Protein AF-A0A3D4MHP3-F1 (afdb_monomer_lite)

Secondary structure (DSSP, 8-state):
---SSPHHHHTS---HHHHHHHHHHTT-HHHHHHHHHHHTTTTTTTTTHHHHHHHHTT-HHHHHHHHHTT--HHHHHHHHHHHHHTS-EEEEEETTTTEEEEEESSHHHHHHHHHHHHHHHHHHHHHHHIIIIIHHHHHHHHHHHHHHHHHHHHHHHHHHHHS-PPPTT-----GGGS----

Radius of gyration: 24.12 Å; chains: 1; bounding box: 60×34×68 Å

Sequence (182 aa):
MLDWPPEDMRHTGRTPPEHLLAAIAADDHRMFYAALDAVRGDLNANKSAYLRAAAEVRNMLFLKELTLAGADIPYATAETERERNAIQKNTYWDDDIEDVVTKFKNPGDEARYKTLSHTIATLNTFQQTYTQHIAPDEMLKTQQRILKELEELKRDVTELRDGKPLEKGVFAAPAALRPKTS

Foldseek 3Di:
DPPPPPPVVVPPPDDLVRQLLVCLLVVPPVSNVSSCVVCLVCCPVVQNSNCLSNLLSLPLVSNVVSVVSPHDLVSNLVSLVVVLVPQDWDWDQDPVVRDIDIGHPDVVSVVSNVSSVSSNVSSVVSVVCCVVPVVVVVVVVVVVVVVVVVVVVVVVVVCVVPDDDDDPDPDDDDPVPDPDDD

pLDDT: mean 82.37, std 14.37, range [40.56, 97.19]

Structure (mmCIF, N/CA/C/O backbone):
data_AF-A0A3D4MHP3-F1
#
_entry.id   AF-A0A3D4MHP3-F1
#
loop_
_atom_site.group_PDB
_atom_site.id
_atom_site.type_symbol
_atom_site.label_atom_id
_atom_site.label_alt_id
_atom_site.label_comp_id
_atom_site.label_asym_id
_atom_site.label_entity_id
_atom_site.label_seq_id
_atom_site.pdbx_PDB_ins_code
_atom_site.Cartn_x
_atom_site.Cartn_y
_atom_site.Cartn_z
_atom_site.occupancy
_atom_site.B_iso_or_equiv
_atom_site.auth_seq_id
_atom_site.auth_comp_id
_atom_site.auth_asym_id
_atom_site.auth_atom_id
_atom_site.pdbx_PDB_model_num
ATOM 1 N N . MET A 1 1 ? -25.878 -11.785 9.611 1.00 40.56 1 MET A N 1
ATOM 2 C CA . MET A 1 1 ? -24.949 -12.549 8.757 1.00 40.56 1 MET A CA 1
ATOM 3 C C . MET A 1 1 ? -25.353 -12.216 7.330 1.00 40.56 1 MET A C 1
ATOM 5 O O . MET A 1 1 ? -26.451 -12.596 6.950 1.00 40.56 1 MET A O 1
ATOM 9 N N . LEU A 1 2 ? -24.598 -11.364 6.626 1.00 49.22 2 LEU A N 1
ATOM 10 C CA . LEU A 1 2 ? -24.852 -11.131 5.199 1.00 49.22 2 LEU A CA 1
ATOM 11 C C . LEU A 1 2 ? -24.471 -12.407 4.443 1.00 49.22 2 LEU A C 1
ATOM 13 O O . LEU A 1 2 ? -23.444 -13.011 4.745 1.00 49.22 2 LEU A O 1
ATOM 17 N N . ASP A 1 3 ? -25.329 -12.824 3.521 1.00 58.47 3 ASP A N 1
ATOM 18 C CA . ASP A 1 3 ? -25.175 -14.051 2.746 1.00 58.47 3 ASP A CA 1
ATOM 19 C C . ASP A 1 3 ? -23.982 -13.890 1.787 1.00 58.47 3 ASP A C 1
ATOM 21 O O . ASP A 1 3 ? -24.043 -13.128 0.821 1.00 58.47 3 ASP A O 1
ATOM 25 N N . TRP A 1 4 ? -22.861 -14.539 2.109 1.00 57.69 4 TRP A N 1
ATOM 26 C CA . TRP A 1 4 ? -21.617 -14.456 1.343 1.00 57.69 4 TRP A CA 1
ATOM 27 C C . TRP A 1 4 ? -21.486 -15.648 0.383 1.00 57.69 4 TRP A C 1
ATOM 29 O O . TRP A 1 4 ? -21.715 -16.782 0.811 1.00 57.69 4 TRP A O 1
ATOM 39 N N . PRO A 1 5 ? -21.037 -15.445 -0.872 1.00 60.22 5 PRO A N 1
ATOM 40 C CA . PRO A 1 5 ? -20.768 -14.162 -1.531 1.00 60.22 5 PRO A CA 1
ATOM 41 C C . PRO A 1 5 ? -22.059 -13.484 -2.039 1.00 60.22 5 PRO A C 1
ATOM 43 O O . PRO A 1 5 ? -23.067 -14.175 -2.229 1.00 60.22 5 PRO A O 1
ATOM 46 N N . PRO A 1 6 ? -22.075 -12.154 -2.257 1.00 65.12 6 PRO A N 1
ATOM 47 C CA . PRO A 1 6 ? -23.227 -11.474 -2.848 1.00 65.12 6 PRO A CA 1
ATOM 48 C C . PRO A 1 6 ? -23.514 -11.992 -4.271 1.00 65.12 6 PRO A C 1
ATOM 50 O O . PRO A 1 6 ? -22.663 -12.612 -4.908 1.00 65.12 6 PRO A O 1
ATOM 53 N N . GLU A 1 7 ? -24.757 -11.850 -4.737 1.00 63.06 7 GLU A N 1
ATOM 54 C CA . GLU A 1 7 ? -25.271 -12.528 -5.944 1.00 63.06 7 GLU A CA 1
ATOM 55 C C . GLU A 1 7 ? -24.445 -12.222 -7.208 1.00 63.06 7 GLU A C 1
ATOM 57 O O . GLU A 1 7 ? -24.155 -13.111 -8.005 1.00 63.06 7 GLU A O 1
ATOM 62 N N . ASP A 1 8 ? -23.948 -10.992 -7.313 1.00 62.00 8 ASP A N 1
ATOM 63 C CA . ASP A 1 8 ? -23.019 -10.515 -8.343 1.00 62.00 8 ASP A CA 1
ATOM 64 C C . ASP A 1 8 ? -21.651 -11.230 -8.331 1.00 62.00 8 ASP A C 1
ATOM 66 O O . ASP A 1 8 ? -21.030 -11.402 -9.381 1.00 62.00 8 ASP A O 1
ATOM 70 N N . MET A 1 9 ? -21.201 -11.721 -7.177 1.00 61.97 9 MET A N 1
ATOM 71 C CA . MET A 1 9 ? -19.955 -12.477 -7.011 1.00 61.97 9 MET A CA 1
ATOM 72 C C . MET A 1 9 ? -20.119 -13.995 -7.195 1.00 61.97 9 MET A C 1
ATOM 74 O O . MET A 1 9 ? -19.150 -14.678 -7.539 1.00 61.97 9 MET A O 1
ATOM 78 N N . ARG A 1 10 ? -21.331 -14.544 -7.018 1.00 64.81 10 ARG A N 1
ATOM 79 C CA . ARG A 1 10 ? -21.606 -15.993 -7.162 1.00 64.81 10 ARG A C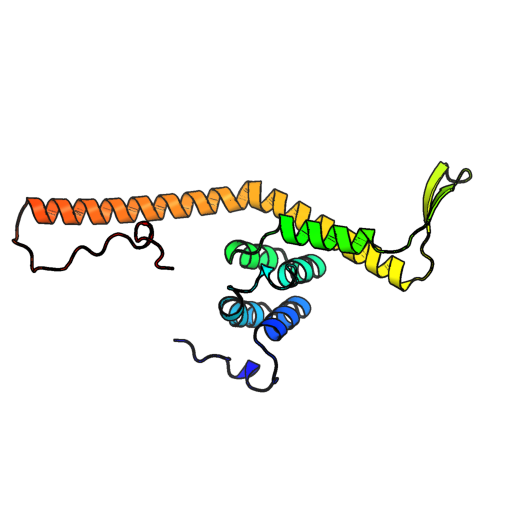A 1
ATOM 80 C C . ARG A 1 10 ? -21.367 -16.503 -8.585 1.00 64.81 10 ARG A C 1
ATOM 82 O O . ARG A 1 10 ? -20.993 -17.658 -8.770 1.00 64.81 10 ARG A O 1
ATOM 89 N N . HIS A 1 11 ? -21.555 -15.648 -9.587 1.00 63.25 11 HIS A N 1
ATOM 90 C CA . HIS A 1 11 ? -21.483 -16.028 -11.000 1.00 63.25 11 HIS A CA 1
ATOM 91 C C . HIS A 1 11 ? -20.072 -15.989 -11.601 1.00 63.25 11 HIS A C 1
ATOM 93 O O . HIS A 1 11 ? -19.872 -16.495 -12.703 1.00 63.25 11 HIS A O 1
ATOM 99 N N . THR A 1 12 ? -19.083 -15.412 -10.908 1.00 66.25 12 THR A N 1
ATOM 100 C CA . THR A 1 12 ? -17.741 -15.214 -11.482 1.00 66.25 12 THR A CA 1
ATOM 101 C C . THR A 1 12 ? -16.757 -16.339 -11.162 1.00 66.25 12 THR A C 1
ATOM 103 O O . THR A 1 12 ? -15.679 -16.364 -11.748 1.00 66.25 12 THR A O 1
ATOM 106 N N . GLY A 1 13 ? -17.072 -17.224 -10.206 1.00 73.00 13 GLY A N 1
ATOM 107 C CA . GLY A 1 13 ? -16.187 -18.316 -9.769 1.00 73.00 13 GLY A CA 1
ATOM 108 C C . GLY A 1 13 ? -14.870 -17.871 -9.113 1.00 73.00 13 GLY A C 1
ATOM 109 O O . GLY A 1 13 ? -13.984 -18.697 -8.920 1.00 73.00 13 GLY A O 1
ATOM 110 N N . ARG A 1 14 ? -14.732 -16.580 -8.786 1.00 77.69 14 ARG A N 1
ATOM 111 C CA . ARG A 1 14 ? -13.533 -16.002 -8.159 1.00 77.69 14 ARG A CA 1
ATOM 112 C C . ARG A 1 14 ? -13.591 -16.165 -6.644 1.00 77.69 14 ARG A C 1
ATOM 114 O O . ARG A 1 14 ? -14.665 -16.132 -6.046 1.00 77.69 14 ARG A O 1
ATOM 121 N N . THR A 1 15 ? -12.425 -16.319 -6.040 1.00 84.00 15 THR A N 1
ATOM 122 C CA . THR A 1 15 ? -12.231 -16.303 -4.589 1.00 84.00 15 THR A CA 1
ATOM 123 C C . THR A 1 15 ? -12.313 -14.868 -4.036 1.00 84.00 15 THR A C 1
ATOM 125 O O . THR A 1 15 ? -12.072 -13.913 -4.779 1.00 84.00 15 THR A O 1
ATOM 128 N N . PRO A 1 16 ? -12.594 -14.676 -2.730 1.00 82.62 16 PRO A N 1
ATOM 129 C CA . PRO A 1 16 ? -12.635 -13.339 -2.125 1.00 82.62 16 PRO A CA 1
ATOM 130 C C . PRO A 1 16 ? -11.357 -12.494 -2.350 1.00 82.62 16 PRO A C 1
ATOM 132 O O . PRO A 1 16 ? -11.484 -11.317 -2.699 1.00 82.62 16 PRO A O 1
ATOM 135 N N . PRO A 1 17 ? -10.132 -13.060 -2.246 1.00 86.69 17 PRO A N 1
ATOM 136 C CA . PRO A 1 17 ? -8.893 -12.379 -2.640 1.00 86.69 17 PRO A CA 1
ATOM 137 C C . PRO A 1 17 ? -8.888 -11.852 -4.078 1.00 86.69 17 PRO A C 1
ATOM 139 O O . PRO A 1 17 ? -8.502 -10.711 -4.337 1.00 86.69 17 PRO A O 1
ATOM 142 N N . GLU A 1 18 ? -9.328 -12.677 -5.027 1.00 88.69 18 GLU A N 1
ATOM 143 C CA . GLU A 1 18 ? -9.360 -12.326 -6.448 1.00 88.69 18 GLU A CA 1
ATOM 144 C C . GLU A 1 18 ? -10.416 -11.259 -6.738 1.00 88.69 18 GLU A C 1
ATOM 146 O O . GLU A 1 18 ? -10.190 -10.383 -7.574 1.00 88.69 18 GLU A O 1
ATOM 151 N N . HIS A 1 19 ? -11.552 -11.293 -6.035 1.00 88.44 19 HIS A N 1
ATOM 152 C CA . HIS A 1 19 ? -12.555 -10.234 -6.111 1.00 88.44 19 HIS A CA 1
ATOM 153 C C . HIS A 1 19 ? -12.020 -8.905 -5.612 1.00 88.44 19 HIS A C 1
ATOM 155 O O . HIS A 1 19 ? -12.213 -7.906 -6.299 1.00 88.44 19 HIS A O 1
ATOM 161 N N . LEU A 1 20 ? -11.322 -8.879 -4.473 1.00 90.94 20 LEU A N 1
ATOM 162 C CA . LEU A 1 20 ? -10.785 -7.627 -3.950 1.00 90.94 20 LEU A CA 1
ATOM 163 C C . LEU A 1 20 ? -9.742 -7.023 -4.901 1.00 90.94 20 LEU A C 1
ATOM 165 O O . LEU A 1 20 ? -9.801 -5.833 -5.195 1.00 90.94 20 LEU A O 1
ATOM 169 N N . LEU A 1 21 ? -8.820 -7.834 -5.432 1.00 92.81 21 LEU A N 1
ATOM 170 C CA . LEU A 1 21 ? -7.836 -7.358 -6.412 1.00 92.81 21 LEU A CA 1
ATOM 171 C C . LEU A 1 21 ? -8.501 -6.856 -7.697 1.00 92.81 21 LEU A C 1
ATOM 173 O O . LEU A 1 21 ? -8.125 -5.802 -8.207 1.00 92.81 21 LEU A O 1
ATOM 177 N N . ALA A 1 22 ? -9.503 -7.578 -8.202 1.00 91.69 22 ALA A N 1
ATOM 178 C CA . ALA A 1 22 ? -10.250 -7.153 -9.379 1.00 91.69 22 ALA A CA 1
ATOM 179 C C . ALA A 1 22 ? -11.022 -5.848 -9.129 1.00 91.69 22 ALA A C 1
ATOM 181 O O . ALA A 1 22 ? -11.049 -4.989 -10.006 1.00 91.69 22 ALA A O 1
ATOM 182 N N . ALA A 1 23 ? -11.609 -5.685 -7.942 1.00 92.31 23 ALA A N 1
ATOM 183 C CA . ALA A 1 23 ? -12.311 -4.469 -7.550 1.00 92.31 23 ALA A CA 1
ATOM 184 C C . ALA A 1 23 ? -11.360 -3.270 -7.471 1.00 92.31 23 ALA A C 1
ATOM 186 O O . ALA A 1 23 ? -11.672 -2.212 -8.004 1.00 92.31 23 ALA A O 1
ATOM 187 N N . ILE A 1 24 ? -10.171 -3.449 -6.884 1.00 94.56 24 ILE A N 1
ATOM 188 C CA . ILE A 1 24 ? -9.140 -2.404 -6.839 1.00 94.56 24 ILE A CA 1
ATOM 189 C C . ILE A 1 24 ? -8.709 -2.008 -8.254 1.00 94.56 24 ILE A C 1
ATOM 191 O O . ILE A 1 24 ? -8.678 -0.825 -8.575 1.00 94.56 24 ILE A O 1
ATOM 195 N N . ALA A 1 25 ? -8.415 -2.990 -9.110 1.00 93.38 25 ALA A N 1
ATOM 196 C CA . ALA A 1 25 ? -7.995 -2.740 -10.487 1.00 93.38 25 ALA A CA 1
ATOM 197 C C . ALA A 1 25 ? -9.078 -2.037 -11.326 1.00 93.38 25 ALA A C 1
ATOM 199 O O . ALA A 1 25 ? -8.752 -1.262 -12.221 1.00 93.38 25 ALA A O 1
ATOM 200 N N . ALA A 1 26 ? -10.354 -2.308 -11.040 1.00 93.25 26 ALA A N 1
ATOM 201 C CA . ALA A 1 26 ? -11.497 -1.689 -11.706 1.00 93.25 26 ALA A CA 1
ATOM 202 C C . ALA A 1 26 ? -11.951 -0.363 -11.068 1.00 93.25 26 ALA A C 1
ATOM 204 O O . ALA A 1 26 ? -12.894 0.243 -11.570 1.00 93.25 26 ALA A O 1
ATOM 205 N N . ASP A 1 27 ? -11.320 0.066 -9.970 1.00 93.19 27 ASP A N 1
ATOM 206 C CA . ASP A 1 27 ? -11.783 1.172 -9.125 1.00 93.19 27 ASP A CA 1
ATOM 207 C C . ASP A 1 27 ? -13.257 1.025 -8.676 1.00 93.19 27 ASP A C 1
ATOM 209 O O . ASP A 1 27 ? -14.017 1.988 -8.588 1.00 93.19 27 ASP A O 1
ATOM 213 N N . ASP A 1 28 ? -13.690 -0.209 -8.391 1.00 92.62 28 ASP A N 1
ATOM 214 C CA . ASP A 1 28 ? -15.059 -0.529 -7.974 1.00 92.62 28 ASP A CA 1
ATOM 215 C C . ASP A 1 28 ? -15.171 -0.550 -6.446 1.00 92.62 28 ASP A C 1
ATOM 217 O O . ASP A 1 28 ? -14.836 -1.527 -5.770 1.00 92.62 28 ASP A O 1
ATOM 221 N N . HIS A 1 29 ? -15.684 0.547 -5.890 1.00 89.31 29 HIS A N 1
ATOM 222 C CA . HIS A 1 29 ? -15.787 0.729 -4.442 1.00 89.31 29 HIS A CA 1
ATOM 223 C C . HIS A 1 29 ? -16.800 -0.232 -3.822 1.00 89.31 29 HIS A C 1
ATOM 225 O O . HIS A 1 29 ? -16.575 -0.741 -2.726 1.00 89.31 29 HIS A O 1
ATOM 231 N N . ARG A 1 30 ? -17.902 -0.530 -4.517 1.00 88.88 30 ARG A N 1
ATOM 232 C CA . ARG A 1 30 ? -18.941 -1.425 -3.996 1.00 88.88 30 ARG A CA 1
ATOM 233 C C . ARG A 1 30 ? -18.383 -2.835 -3.826 1.00 88.88 30 ARG A C 1
ATOM 235 O O . ARG A 1 30 ? -18.557 -3.435 -2.765 1.00 88.88 30 ARG A O 1
ATOM 242 N N . MET A 1 31 ? -17.707 -3.346 -4.852 1.00 86.81 31 MET A N 1
ATOM 243 C CA . MET A 1 31 ? -17.110 -4.683 -4.813 1.00 86.81 31 MET A CA 1
ATOM 244 C C . MET A 1 31 ? -15.941 -4.755 -3.837 1.00 86.81 31 MET A C 1
ATOM 246 O O . MET A 1 31 ? -15.776 -5.767 -3.155 1.00 86.81 31 MET A O 1
ATOM 250 N N . PHE A 1 32 ? -15.175 -3.668 -3.719 1.00 92.06 32 PHE A N 1
ATOM 251 C CA . PHE A 1 32 ? -14.103 -3.553 -2.739 1.00 92.06 32 PHE A CA 1
ATOM 252 C C . PHE A 1 32 ? -14.630 -3.756 -1.313 1.00 92.06 32 PHE A C 1
ATOM 254 O O . PHE A 1 32 ? -14.158 -4.646 -0.607 1.00 92.06 32 PHE A O 1
ATOM 261 N N . TYR A 1 33 ? -15.652 -2.995 -0.903 1.00 90.25 33 TYR A N 1
ATOM 262 C CA . TYR A 1 33 ? -16.213 -3.109 0.448 1.00 90.25 33 TYR A CA 1
ATOM 263 C C . TYR A 1 33 ? -16.898 -4.454 0.693 1.00 90.25 33 TYR A C 1
ATOM 265 O O . TYR A 1 33 ? -16.819 -4.975 1.802 1.00 90.25 33 TYR A O 1
ATOM 273 N N . ALA A 1 34 ? -17.524 -5.041 -0.332 1.00 87.75 34 ALA A N 1
ATOM 274 C CA . ALA A 1 34 ? -18.107 -6.373 -0.217 1.00 87.75 34 ALA A CA 1
ATOM 275 C C . ALA A 1 34 ? -17.041 -7.439 0.093 1.00 87.75 34 ALA A C 1
ATOM 277 O O . ALA A 1 34 ? -17.257 -8.278 0.963 1.00 87.75 34 ALA A O 1
ATOM 278 N N . ALA A 1 35 ? -15.885 -7.397 -0.579 1.00 88.50 35 ALA A N 1
ATOM 279 C CA . ALA A 1 35 ? -14.825 -8.391 -0.407 1.00 88.50 35 ALA A CA 1
ATOM 280 C C . ALA A 1 35 ? -13.894 -8.131 0.793 1.00 88.50 35 ALA A C 1
ATOM 282 O O . ALA A 1 35 ? -13.255 -9.068 1.274 1.00 88.50 35 ALA A O 1
ATOM 283 N N . LEU A 1 36 ? -13.804 -6.888 1.283 1.00 88.69 36 LEU A N 1
ATOM 284 C CA . LEU A 1 36 ? -12.824 -6.479 2.296 1.00 88.69 36 LEU A CA 1
ATOM 285 C C . LEU A 1 36 ? -12.916 -7.295 3.595 1.00 88.69 36 LEU A C 1
ATOM 287 O O . LEU A 1 36 ? -11.892 -7.741 4.117 1.00 88.69 36 LEU A O 1
ATOM 291 N N . ASP A 1 37 ? -14.127 -7.521 4.105 1.00 86.19 37 ASP A N 1
ATOM 292 C CA . ASP A 1 37 ? -14.329 -8.252 5.362 1.00 86.19 37 ASP A CA 1
ATOM 293 C C . ASP A 1 37 ? -13.861 -9.710 5.265 1.00 86.19 37 ASP A C 1
ATOM 295 O O . ASP A 1 37 ? -13.293 -10.248 6.217 1.00 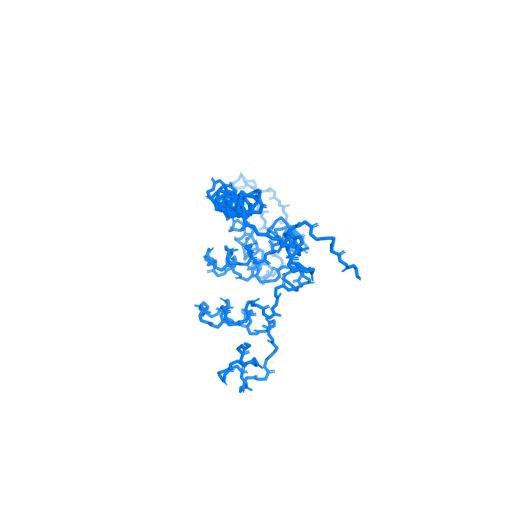86.19 37 ASP A O 1
ATOM 299 N N . ALA A 1 38 ? -14.036 -10.334 4.097 1.00 83.69 38 ALA A N 1
ATOM 300 C CA . ALA A 1 38 ? -13.666 -11.725 3.860 1.00 83.69 38 ALA A CA 1
ATOM 301 C C . ALA A 1 38 ? -12.146 -11.943 3.789 1.00 83.69 38 ALA A C 1
ATOM 303 O O . ALA A 1 38 ? -11.682 -13.057 4.018 1.00 83.69 38 ALA A O 1
ATOM 304 N N . VAL A 1 39 ? -11.365 -10.899 3.492 1.00 83.38 39 VAL A N 1
ATOM 305 C CA . VAL A 1 39 ? -9.901 -10.995 3.351 1.00 83.38 39 VAL A CA 1
ATOM 306 C C . VAL A 1 39 ? -9.128 -10.346 4.497 1.00 83.38 39 VAL A C 1
ATOM 308 O O . VAL A 1 39 ? -7.899 -10.319 4.465 1.00 83.38 39 VAL A O 1
ATOM 311 N N . ARG A 1 40 ? -9.816 -9.818 5.518 1.00 81.19 40 ARG A N 1
ATOM 312 C CA . ARG A 1 40 ? -9.193 -9.055 6.611 1.00 81.19 40 ARG A CA 1
ATOM 313 C C . ARG A 1 40 ? -8.094 -9.840 7.348 1.00 81.19 40 ARG A C 1
ATOM 315 O O . ARG A 1 40 ? -7.123 -9.242 7.800 1.00 81.19 40 ARG A O 1
ATOM 322 N N . GLY A 1 41 ? -8.213 -11.169 7.428 1.00 78.00 41 GLY A N 1
ATOM 323 C CA . GLY A 1 41 ? -7.188 -12.050 8.008 1.00 78.00 41 GLY A CA 1
ATOM 324 C C . GLY A 1 41 ? -5.922 -12.219 7.155 1.00 78.00 41 GLY A C 1
ATOM 325 O O . GLY A 1 41 ? -4.861 -12.501 7.703 1.00 78.00 41 GLY A O 1
ATOM 326 N N . ASP A 1 42 ? -6.012 -11.976 5.845 1.00 80.56 42 ASP A N 1
ATOM 327 C CA . ASP A 1 42 ? -4.969 -12.298 4.860 1.00 80.56 42 ASP A CA 1
ATOM 328 C C . ASP A 1 42 ? -4.378 -11.059 4.165 1.00 80.56 42 ASP A C 1
ATOM 330 O O . ASP A 1 42 ? -3.596 -11.186 3.219 1.00 80.56 42 ASP A O 1
ATOM 334 N N . LEU A 1 43 ? -4.705 -9.846 4.629 1.00 84.44 43 LEU A N 1
ATOM 335 C CA . LEU A 1 43 ? -4.307 -8.586 3.976 1.00 84.44 43 LEU A CA 1
ATOM 336 C C . LEU A 1 43 ? -2.797 -8.476 3.717 1.00 84.44 43 LEU A C 1
ATOM 338 O O . LEU A 1 43 ? -2.385 -7.981 2.668 1.00 84.44 43 LEU A O 1
ATOM 342 N N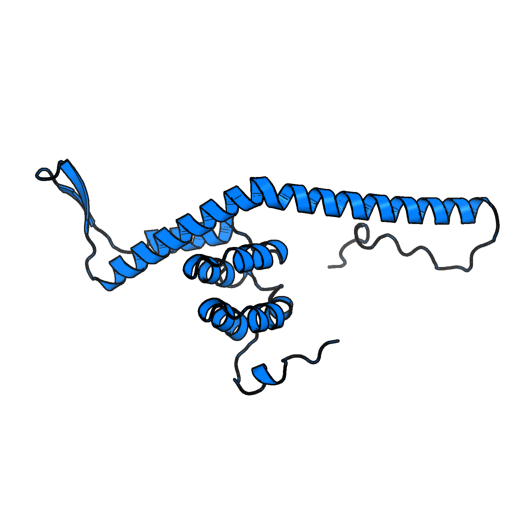 . ASN A 1 44 ? -1.982 -8.975 4.649 1.00 85.12 44 ASN A N 1
ATOM 343 C CA . ASN A 1 44 ? -0.521 -8.963 4.545 1.00 85.12 44 ASN A CA 1
ATOM 344 C C . ASN A 1 44 ? 0.060 -10.306 4.067 1.00 85.12 44 ASN A C 1
ATOM 346 O O . ASN A 1 44 ? 1.199 -10.343 3.605 1.00 85.12 44 ASN A O 1
ATOM 350 N N . ALA A 1 45 ? -0.708 -11.402 4.128 1.00 85.12 45 ALA A N 1
ATOM 351 C CA . ALA A 1 45 ? -0.230 -12.754 3.820 1.00 85.12 45 ALA A CA 1
ATOM 352 C C . ALA A 1 45 ? 0.246 -12.896 2.363 1.00 85.12 45 ALA A C 1
ATOM 354 O O . ALA A 1 45 ? 1.175 -13.647 2.072 1.00 85.12 45 ALA A O 1
ATOM 355 N N . ASN A 1 46 ? -0.332 -12.112 1.451 1.00 84.06 46 ASN A N 1
ATOM 356 C CA . ASN A 1 46 ? 0.046 -12.087 0.042 1.00 84.06 46 ASN A CA 1
ATOM 357 C C . ASN A 1 46 ? 0.996 -10.923 -0.301 1.00 84.06 46 ASN A C 1
ATOM 359 O O . ASN A 1 46 ? 0.746 -10.172 -1.244 1.00 84.06 46 ASN A O 1
ATOM 363 N N . LYS A 1 47 ? 2.058 -10.717 0.495 1.00 87.31 47 LYS A N 1
ATOM 364 C CA . LYS A 1 47 ? 3.059 -9.641 0.291 1.00 87.31 47 LYS A CA 1
ATOM 365 C C . LYS A 1 47 ? 2.421 -8.253 0.114 1.00 87.31 47 LYS A C 1
ATOM 367 O O . LYS A 1 47 ? 2.836 -7.463 -0.738 1.00 87.31 47 LYS A O 1
ATOM 372 N N . SER A 1 48 ? 1.344 -8.014 0.864 1.00 90.25 48 SER A N 1
ATOM 373 C CA . SER A 1 48 ? 0.509 -6.809 0.795 1.00 90.25 48 SER A CA 1
ATOM 374 C C . SER A 1 48 ? 0.028 -6.434 -0.614 1.00 90.25 48 SER A C 1
ATOM 376 O O . SER A 1 48 ? -0.081 -5.250 -0.941 1.00 90.25 48 SER A O 1
ATOM 378 N N . ALA A 1 49 ? -0.278 -7.428 -1.457 1.00 92.56 49 ALA A N 1
ATOM 379 C CA . ALA A 1 49 ? -0.724 -7.223 -2.837 1.00 92.56 49 ALA A CA 1
ATOM 380 C C . ALA A 1 49 ? -1.888 -6.223 -2.963 1.00 92.56 49 ALA A C 1
ATOM 382 O O . ALA A 1 49 ? -1.903 -5.436 -3.902 1.00 92.56 49 ALA A O 1
ATOM 383 N N . TYR A 1 50 ? -2.817 -6.190 -2.003 1.00 94.56 50 TYR A N 1
ATOM 384 C CA . TYR A 1 50 ? -3.949 -5.258 -2.027 1.00 94.56 50 TYR A CA 1
ATOM 385 C C . TYR A 1 50 ? -3.520 -3.795 -1.852 1.00 94.56 50 TYR A C 1
ATOM 387 O O . TYR A 1 50 ? -3.936 -2.943 -2.631 1.00 94.56 50 TYR A O 1
ATOM 395 N N . LEU A 1 51 ? -2.653 -3.495 -0.872 1.00 94.81 51 LEU A N 1
ATOM 396 C CA . LEU A 1 51 ? -2.119 -2.137 -0.678 1.00 94.81 51 LEU A CA 1
ATOM 397 C C . LEU A 1 51 ? -1.318 -1.690 -1.900 1.00 94.81 51 LEU A C 1
ATOM 399 O O . LEU A 1 51 ? -1.421 -0.546 -2.332 1.00 94.81 51 LEU A O 1
ATOM 403 N N . ARG A 1 52 ? -0.542 -2.607 -2.479 1.00 95.00 52 ARG A N 1
ATOM 404 C CA . ARG A 1 52 ? 0.256 -2.336 -3.675 1.00 95.00 52 ARG A CA 1
ATOM 405 C C . ARG A 1 52 ? -0.627 -2.052 -4.888 1.00 95.00 52 ARG A C 1
ATOM 407 O O . ARG A 1 52 ? -0.403 -1.052 -5.558 1.00 95.00 52 ARG A O 1
ATOM 414 N N . ALA A 1 53 ? -1.663 -2.860 -5.111 1.00 95.19 53 ALA A N 1
ATOM 415 C CA . ALA A 1 53 ? -2.637 -2.636 -6.175 1.00 95.19 53 ALA A CA 1
ATOM 416 C C . ALA A 1 53 ? -3.369 -1.295 -5.995 1.00 95.19 53 ALA A C 1
ATOM 418 O O . ALA A 1 53 ? -3.515 -0.540 -6.951 1.00 95.19 53 ALA A O 1
ATOM 419 N N . ALA A 1 54 ? -3.765 -0.954 -4.763 1.00 96.25 54 ALA A N 1
ATOM 420 C CA . ALA A 1 54 ? -4.427 0.315 -4.459 1.00 96.25 54 ALA A CA 1
ATOM 421 C C . ALA A 1 54 ? -3.501 1.523 -4.694 1.00 96.25 54 ALA A C 1
ATOM 423 O O . ALA A 1 54 ? -3.937 2.555 -5.209 1.00 96.25 54 ALA A O 1
ATOM 424 N N . ALA A 1 55 ? -2.214 1.386 -4.362 1.00 96.25 55 ALA A N 1
ATOM 425 C CA . ALA A 1 55 ? -1.194 2.387 -4.654 1.00 96.25 55 ALA A CA 1
ATOM 426 C C . ALA A 1 55 ? -0.932 2.540 -6.160 1.00 96.25 55 ALA A C 1
ATOM 428 O O . ALA A 1 55 ? -0.770 3.664 -6.634 1.00 96.25 55 ALA A O 1
ATOM 429 N N . GLU A 1 56 ? -0.936 1.444 -6.918 1.00 94.81 56 GLU A N 1
ATOM 430 C CA . GLU A 1 56 ? -0.739 1.455 -8.370 1.00 94.81 56 GLU A CA 1
ATOM 431 C C . GLU A 1 56 ? -1.859 2.217 -9.093 1.00 94.81 56 GLU A C 1
ATOM 433 O O . GLU A 1 56 ? -1.575 3.092 -9.914 1.00 94.81 56 GLU A O 1
ATOM 438 N N . VAL A 1 57 ? -3.122 1.984 -8.711 1.00 94.81 57 VAL A N 1
ATOM 439 C CA . VAL A 1 57 ? -4.277 2.754 -9.219 1.00 94.81 57 VAL A CA 1
ATOM 440 C C . VAL A 1 57 ? -4.439 4.125 -8.549 1.00 94.81 57 VAL A C 1
ATOM 442 O O . VAL A 1 57 ? -5.321 4.898 -8.914 1.00 94.81 57 VAL A O 1
ATOM 445 N N . ARG A 1 58 ? -3.573 4.458 -7.581 1.00 93.69 58 ARG A N 1
ATOM 446 C CA . ARG A 1 58 ? -3.548 5.730 -6.835 1.00 93.69 58 ARG A CA 1
ATOM 447 C C . ARG A 1 58 ? -4.853 6.057 -6.103 1.00 93.69 58 ARG A C 1
ATOM 449 O O . ARG A 1 58 ? -5.157 7.230 -5.875 1.00 93.69 58 ARG A O 1
ATOM 456 N N . ASN A 1 59 ? -5.598 5.040 -5.678 1.00 94.25 59 ASN A N 1
ATOM 457 C CA . ASN A 1 59 ? -6.812 5.241 -4.897 1.00 94.25 59 ASN A CA 1
ATOM 458 C C . ASN A 1 59 ? -6.476 5.322 -3.396 1.00 94.25 59 ASN A C 1
ATOM 460 O O . ASN A 1 59 ? -6.274 4.318 -2.708 1.00 94.25 59 ASN A O 1
ATOM 464 N N . MET A 1 60 ? -6.451 6.553 -2.879 1.00 91.50 60 MET A N 1
ATOM 465 C CA . MET A 1 60 ? -6.144 6.848 -1.473 1.00 91.50 60 MET A CA 1
ATOM 466 C C . MET A 1 60 ? -7.218 6.358 -0.497 1.00 91.50 60 MET A C 1
ATOM 468 O O . MET A 1 60 ? -6.907 6.087 0.664 1.00 91.50 60 MET A O 1
ATOM 472 N N . LEU A 1 61 ? -8.472 6.237 -0.946 1.00 91.62 61 LEU A N 1
ATOM 473 C CA . LEU A 1 61 ? -9.544 5.701 -0.112 1.00 91.62 61 LEU A CA 1
ATOM 474 C C . LEU A 1 61 ? -9.313 4.209 0.133 1.00 91.62 61 LEU A C 1
ATOM 476 O O . LEU A 1 61 ? -9.305 3.789 1.284 1.00 91.62 61 LEU A O 1
ATOM 480 N N . PHE A 1 62 ? -9.013 3.428 -0.906 1.00 94.75 62 PHE A N 1
ATOM 481 C CA . PHE A 1 62 ? -8.684 2.008 -0.739 1.00 94.75 62 PHE A CA 1
ATOM 482 C C . PHE A 1 62 ? -7.464 1.795 0.154 1.00 94.75 62 PHE A C 1
ATOM 484 O O . PHE A 1 62 ? -7.507 0.949 1.044 1.00 94.75 62 PHE A O 1
ATOM 491 N N . LEU A 1 63 ? -6.405 2.595 -0.015 1.00 94.44 63 LEU A N 1
ATOM 492 C CA . LEU A 1 63 ? -5.238 2.545 0.874 1.00 94.44 63 LEU A CA 1
ATOM 493 C C . LEU A 1 63 ? -5.624 2.768 2.340 1.00 94.44 63 LEU A C 1
ATOM 495 O O . LEU A 1 63 ? -5.180 2.026 3.220 1.00 94.44 63 LEU A O 1
ATOM 499 N N . LYS A 1 64 ? -6.494 3.748 2.603 1.00 91.94 64 LYS A N 1
ATOM 500 C CA . LYS A 1 64 ? -7.011 4.026 3.944 1.00 91.94 64 LYS A CA 1
ATOM 501 C C . LYS A 1 64 ? -7.810 2.860 4.500 1.00 91.94 64 LYS A C 1
ATOM 503 O O . LYS A 1 64 ? -7.512 2.420 5.604 1.00 91.94 64 LYS A O 1
ATOM 508 N N . GLU A 1 65 ? -8.781 2.350 3.757 1.00 92.00 65 GLU A N 1
ATOM 509 C CA . GLU A 1 65 ? -9.637 1.258 4.224 1.00 92.00 65 GLU A CA 1
ATOM 510 C C . GLU A 1 65 ? -8.836 -0.021 4.500 1.00 92.00 65 GLU A C 1
ATOM 512 O O . GLU A 1 65 ? -9.023 -0.659 5.535 1.00 92.00 65 GLU A O 1
ATOM 517 N N . LEU A 1 66 ? -7.874 -0.356 3.634 1.00 93.31 66 LEU A N 1
ATOM 518 C CA . LEU A 1 66 ? -6.972 -1.491 3.845 1.00 93.31 66 LEU A CA 1
ATOM 519 C C . LEU A 1 66 ? -6.109 -1.302 5.098 1.00 93.31 66 LEU A C 1
ATOM 521 O O . LEU A 1 66 ? -5.965 -2.230 5.893 1.00 93.31 66 LEU A O 1
ATOM 525 N N . THR A 1 67 ? -5.566 -0.101 5.304 1.00 91.44 67 THR A N 1
ATOM 526 C CA . THR A 1 67 ? -4.755 0.216 6.492 1.00 91.44 67 THR A CA 1
ATOM 527 C C . THR A 1 67 ? -5.590 0.127 7.770 1.00 91.44 67 THR A C 1
ATOM 529 O O . THR A 1 67 ? -5.163 -0.490 8.743 1.00 91.44 67 THR A O 1
ATOM 532 N N . LEU A 1 68 ? -6.816 0.662 7.761 1.00 87.69 68 LEU A N 1
ATOM 533 C CA . LEU A 1 68 ? -7.749 0.553 8.889 1.00 87.69 68 LEU A CA 1
ATOM 534 C C . LEU A 1 68 ? -8.175 -0.897 9.156 1.00 87.69 68 LEU A C 1
ATOM 536 O O . LEU A 1 68 ? -8.448 -1.265 10.298 1.00 87.69 68 LEU A O 1
ATOM 540 N N . ALA A 1 69 ? -8.207 -1.734 8.119 1.00 89.06 69 ALA A N 1
ATOM 541 C CA . ALA A 1 69 ? -8.458 -3.163 8.239 1.00 89.06 69 ALA A CA 1
ATOM 542 C C . ALA A 1 69 ? -7.237 -3.966 8.742 1.00 89.06 69 ALA A C 1
ATOM 544 O O . ALA A 1 69 ? -7.389 -5.150 9.038 1.00 89.06 69 ALA A O 1
ATOM 545 N N . GLY A 1 70 ? -6.065 -3.337 8.900 1.00 88.38 70 GLY A N 1
ATOM 546 C CA . GLY A 1 70 ? -4.856 -3.942 9.474 1.00 88.38 70 GLY A CA 1
ATOM 547 C C . GLY A 1 70 ? -3.731 -4.227 8.475 1.00 88.38 70 GLY A C 1
ATOM 548 O O . GLY A 1 70 ? -2.789 -4.950 8.807 1.00 88.38 70 GLY A O 1
ATOM 549 N N . ALA A 1 71 ? -3.808 -3.697 7.254 1.00 92.00 71 ALA A N 1
ATOM 550 C CA . ALA A 1 71 ? -2.715 -3.812 6.297 1.00 92.00 71 ALA A CA 1
ATOM 551 C C . ALA A 1 71 ? -1.496 -2.972 6.730 1.00 92.00 71 ALA A C 1
ATOM 553 O O . ALA A 1 71 ? -1.633 -1.845 7.208 1.00 92.00 71 ALA A O 1
ATOM 554 N N . ASP A 1 72 ? -0.298 -3.527 6.552 1.00 92.38 72 ASP A N 1
ATOM 555 C CA . ASP A 1 72 ? 0.972 -2.930 6.967 1.00 92.38 72 ASP A CA 1
ATOM 556 C C . ASP A 1 72 ? 1.630 -2.207 5.779 1.00 92.38 72 ASP A C 1
ATOM 558 O O . ASP A 1 72 ? 2.085 -2.830 4.811 1.00 92.38 72 ASP A O 1
ATOM 562 N N . ILE A 1 73 ? 1.649 -0.871 5.850 1.00 93.56 73 ILE A N 1
ATOM 563 C CA . ILE A 1 73 ? 2.230 -0.005 4.819 1.00 93.56 73 ILE A CA 1
ATOM 564 C C . ILE A 1 73 ? 3.762 -0.156 4.756 1.00 93.56 73 ILE A C 1
ATOM 566 O O . ILE A 1 73 ? 4.253 -0.401 3.652 1.00 93.56 73 ILE A O 1
ATOM 570 N N . PRO A 1 74 ? 4.537 -0.065 5.865 1.00 92.62 74 PRO A N 1
ATOM 571 C CA . PRO A 1 74 ? 5.971 -0.365 5.840 1.00 92.62 74 PRO A CA 1
ATOM 572 C C . PRO A 1 74 ? 6.317 -1.696 5.164 1.00 92.62 74 PRO A C 1
ATOM 574 O O . PRO A 1 74 ? 7.232 -1.745 4.338 1.00 92.62 74 PRO A O 1
ATOM 577 N N . TYR A 1 75 ? 5.569 -2.761 5.466 1.00 93.19 75 TYR A N 1
ATOM 578 C CA . TYR A 1 75 ? 5.771 -4.068 4.846 1.00 93.19 75 TYR A CA 1
ATOM 579 C C . TYR A 1 75 ? 5.486 -4.034 3.335 1.00 93.19 75 TYR A C 1
ATOM 581 O O . TYR A 1 75 ? 6.306 -4.503 2.542 1.00 93.19 75 TYR A O 1
ATOM 589 N N . ALA A 1 76 ? 4.382 -3.409 2.912 1.00 94.94 76 ALA A N 1
ATOM 590 C CA . ALA A 1 76 ? 4.047 -3.246 1.495 1.00 94.94 76 ALA A CA 1
ATOM 591 C C . ALA A 1 76 ? 5.119 -2.461 0.718 1.00 94.94 76 ALA A C 1
ATOM 593 O O . ALA A 1 76 ? 5.502 -2.850 -0.393 1.00 94.94 76 ALA A O 1
ATOM 594 N N . THR A 1 77 ? 5.630 -1.374 1.303 1.00 96.19 77 THR A N 1
ATOM 595 C CA . THR A 1 77 ? 6.704 -0.563 0.720 1.00 96.19 77 THR A CA 1
ATOM 596 C C . THR A 1 77 ? 7.979 -1.386 0.567 1.00 96.19 77 THR A C 1
ATOM 598 O O . THR A 1 77 ? 8.537 -1.437 -0.529 1.00 96.19 77 THR A O 1
ATOM 601 N N . ALA A 1 78 ? 8.399 -2.100 1.615 1.00 95.44 78 ALA A N 1
ATOM 602 C CA . ALA A 1 78 ? 9.604 -2.928 1.596 1.00 95.44 78 ALA A CA 1
ATOM 603 C C . ALA A 1 78 ? 9.539 -4.060 0.552 1.00 95.44 78 ALA A C 1
ATOM 605 O O . ALA A 1 78 ? 10.516 -4.304 -0.160 1.00 95.44 78 ALA A O 1
ATOM 606 N N . GLU A 1 79 ? 8.393 -4.736 0.407 1.00 95.38 79 GLU A N 1
ATOM 607 C CA . GLU A 1 79 ? 8.213 -5.749 -0.644 1.00 95.38 79 GLU A CA 1
ATOM 608 C C . GLU A 1 79 ? 8.290 -5.131 -2.049 1.00 95.38 79 GLU A C 1
ATOM 610 O O . GLU A 1 79 ? 8.927 -5.694 -2.944 1.00 95.38 79 GLU A O 1
ATOM 615 N N . THR A 1 80 ? 7.703 -3.946 -2.242 1.00 96.44 80 THR A N 1
ATOM 616 C CA . THR A 1 80 ? 7.745 -3.228 -3.527 1.00 96.44 80 THR A CA 1
ATOM 617 C C . THR A 1 80 ? 9.169 -2.772 -3.868 1.00 96.44 80 THR A C 1
ATOM 619 O O . THR A 1 80 ? 9.609 -2.896 -5.012 1.00 96.44 80 THR A O 1
ATOM 622 N N . GLU A 1 81 ? 9.931 -2.301 -2.878 1.00 96.69 81 GLU A N 1
ATOM 623 C CA . GLU A 1 81 ? 11.345 -1.951 -3.033 1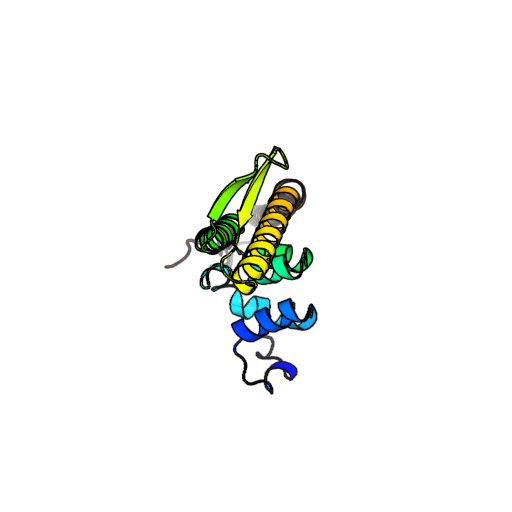.00 96.69 81 GLU A CA 1
ATOM 624 C C . GLU A 1 81 ? 12.205 -3.158 -3.385 1.00 96.69 81 GLU A C 1
ATOM 626 O O . GLU A 1 81 ? 13.036 -3.073 -4.294 1.00 96.69 81 GLU A O 1
ATOM 631 N N . ARG A 1 82 ? 11.991 -4.292 -2.708 1.00 96.19 82 ARG A N 1
ATOM 632 C CA . ARG A 1 82 ? 12.696 -5.541 -3.012 1.00 96.19 82 ARG A CA 1
ATOM 633 C C . ARG A 1 82 ? 12.470 -5.945 -4.464 1.00 96.19 82 ARG A C 1
ATOM 635 O O . ARG A 1 82 ? 13.427 -6.283 -5.158 1.00 96.19 82 ARG A O 1
ATOM 642 N N . GLU A 1 83 ? 11.228 -5.871 -4.933 1.00 95.12 83 GLU A N 1
ATOM 643 C CA . GLU A 1 83 ? 10.887 -6.194 -6.315 1.00 95.12 83 GLU A CA 1
ATOM 644 C C . GLU A 1 83 ? 11.540 -5.232 -7.312 1.00 95.12 83 GLU A C 1
ATOM 646 O O . GLU A 1 83 ? 12.142 -5.670 -8.292 1.00 95.12 83 GLU A O 1
ATOM 651 N N . ARG A 1 84 ? 11.488 -3.924 -7.038 1.00 95.12 84 ARG A N 1
ATOM 652 C CA . ARG A 1 84 ? 12.103 -2.902 -7.894 1.00 95.12 84 ARG A CA 1
ATOM 653 C C . ARG A 1 84 ? 13.617 -3.092 -7.991 1.00 95.12 84 ARG A C 1
ATOM 655 O O . ARG A 1 84 ? 14.192 -2.928 -9.065 1.00 95.12 84 ARG A O 1
ATOM 662 N N . ASN A 1 85 ? 14.264 -3.418 -6.875 1.00 93.12 85 ASN A N 1
ATOM 663 C CA . ASN A 1 85 ? 15.713 -3.596 -6.802 1.00 93.12 85 ASN A CA 1
ATOM 664 C C . ASN A 1 85 ? 16.183 -4.905 -7.459 1.00 93.12 85 ASN A C 1
ATOM 666 O O . ASN A 1 85 ? 17.344 -4.996 -7.846 1.00 93.12 85 ASN A O 1
ATOM 670 N N . ALA A 1 86 ? 15.298 -5.891 -7.625 1.00 93.94 86 ALA A N 1
ATOM 671 C CA . ALA A 1 86 ? 15.598 -7.133 -8.336 1.00 93.94 86 ALA A CA 1
ATOM 672 C C . ALA A 1 86 ? 15.627 -6.974 -9.871 1.00 93.94 86 ALA A C 1
ATOM 674 O O . ALA A 1 86 ? 16.091 -7.876 -10.570 1.00 93.94 86 ALA A O 1
ATOM 675 N N . ILE A 1 87 ? 15.139 -5.851 -10.410 1.00 93.69 87 ILE A N 1
ATOM 676 C CA . ILE A 1 87 ? 15.154 -5.577 -11.852 1.00 93.69 87 ILE A CA 1
ATOM 677 C C . ILE A 1 87 ? 16.587 -5.283 -12.309 1.00 93.69 87 ILE A C 1
ATOM 679 O O . ILE A 1 87 ? 17.250 -4.386 -11.783 1.00 93.69 87 ILE A O 1
ATOM 683 N N . GLN A 1 88 ? 17.058 -6.018 -13.324 1.00 90.62 88 GLN A N 1
ATOM 684 C CA . GLN A 1 88 ? 18.393 -5.819 -13.887 1.00 90.62 88 GLN A CA 1
ATOM 685 C C . GLN A 1 88 ? 18.479 -4.489 -14.638 1.00 90.62 88 GLN A C 1
ATOM 687 O O . GLN A 1 88 ? 17.819 -4.284 -15.658 1.00 90.62 88 GLN A O 1
ATOM 692 N N . LYS A 1 89 ? 19.360 -3.612 -14.166 1.00 90.00 89 LYS A N 1
ATOM 693 C CA . LYS A 1 89 ? 19.642 -2.311 -14.768 1.00 90.00 89 LYS A CA 1
ATOM 694 C C . LYS A 1 89 ? 21.131 -2.010 -14.671 1.00 90.00 89 LYS A C 1
ATOM 696 O O . LYS A 1 89 ? 21.779 -2.415 -13.708 1.00 90.00 89 LYS A O 1
ATOM 701 N N . ASN A 1 90 ? 21.652 -1.299 -15.660 1.00 89.75 90 ASN A N 1
ATOM 702 C CA . ASN A 1 90 ? 23.015 -0.789 -15.642 1.00 89.75 90 ASN A CA 1
ATOM 703 C C . ASN A 1 90 ? 22.963 0.707 -15.369 1.00 89.75 90 ASN A C 1
ATOM 705 O O . ASN A 1 90 ? 22.197 1.420 -16.015 1.00 89.75 90 ASN A O 1
ATOM 709 N N . THR A 1 91 ? 23.788 1.169 -14.440 1.00 89.19 91 THR A N 1
ATOM 710 C CA . THR A 1 91 ? 23.901 2.584 -14.100 1.00 89.19 91 THR A CA 1
ATOM 711 C C . THR A 1 91 ? 25.303 3.048 -14.462 1.00 89.19 91 THR A C 1
ATOM 713 O O . THR A 1 91 ? 26.275 2.405 -14.066 1.00 89.19 91 THR A O 1
ATOM 716 N N . TYR A 1 92 ? 25.407 4.110 -15.253 1.00 87.94 92 TYR A N 1
ATOM 717 C CA . TYR A 1 92 ? 26.680 4.691 -15.668 1.00 87.94 92 TYR A CA 1
ATOM 718 C C . TYR A 1 92 ? 26.583 6.214 -15.668 1.00 87.94 92 TYR A C 1
ATOM 720 O O . TYR A 1 92 ? 25.493 6.769 -15.776 1.00 87.94 92 TYR A O 1
ATOM 728 N N . TRP A 1 93 ? 27.726 6.867 -15.500 1.00 90.38 93 TRP A N 1
ATOM 729 C CA . TRP A 1 93 ? 27.850 8.309 -15.660 1.00 90.38 93 TRP A CA 1
ATOM 730 C C . TRP A 1 93 ? 28.000 8.623 -17.149 1.00 90.38 93 TRP A C 1
ATOM 732 O O . TRP A 1 93 ? 28.833 8.006 -17.816 1.00 90.38 93 TRP A O 1
ATOM 742 N N . ASP A 1 94 ? 27.155 9.507 -17.667 1.00 88.88 94 ASP A N 1
ATOM 743 C CA . ASP A 1 94 ? 27.187 9.967 -19.050 1.00 88.88 94 ASP A CA 1
ATOM 744 C C . ASP A 1 94 ? 27.767 11.384 -19.074 1.00 88.88 94 ASP A C 1
ATOM 746 O O . ASP A 1 94 ? 27.116 12.342 -18.653 1.00 88.88 94 ASP A O 1
ATOM 750 N N . ASP A 1 95 ? 29.025 11.491 -19.508 1.00 88.69 95 ASP A N 1
ATOM 751 C CA . ASP A 1 95 ? 29.788 12.742 -19.504 1.00 88.69 95 ASP A CA 1
ATOM 752 C C . ASP A 1 95 ? 29.168 13.814 -20.413 1.00 88.69 95 ASP A C 1
ATOM 754 O O . ASP A 1 95 ? 29.309 15.000 -20.130 1.00 88.69 95 ASP A O 1
ATOM 758 N N . ASP A 1 96 ? 28.450 13.425 -21.472 1.00 89.31 96 ASP A N 1
ATOM 759 C CA . ASP A 1 96 ? 27.886 14.374 -22.440 1.00 89.31 96 ASP A CA 1
ATOM 760 C C . ASP A 1 96 ? 26.664 15.125 -21.885 1.00 89.31 96 ASP A C 1
ATOM 762 O O . ASP A 1 96 ? 26.354 16.234 -22.325 1.00 89.31 96 ASP A O 1
ATOM 766 N N . ILE A 1 97 ? 25.960 14.527 -20.923 1.00 87.44 97 ILE A N 1
ATOM 767 C CA . ILE A 1 97 ? 24.807 15.135 -20.240 1.00 87.44 97 ILE A CA 1
ATOM 768 C C . ILE A 1 97 ? 25.077 15.425 -18.758 1.00 87.44 97 ILE A C 1
ATOM 770 O O . ILE A 1 97 ? 24.182 15.915 -18.072 1.00 87.44 97 ILE A O 1
ATOM 774 N N . GLU A 1 98 ? 26.292 15.129 -18.284 1.00 89.81 98 GLU A N 1
ATOM 775 C CA . GLU A 1 98 ? 26.747 15.273 -16.896 1.00 89.81 98 GLU A CA 1
ATOM 776 C C . GLU A 1 98 ? 25.770 14.659 -15.870 1.00 89.81 98 GLU A C 1
ATOM 778 O O . GLU A 1 98 ? 25.461 15.266 -14.841 1.00 89.81 98 GLU A O 1
ATOM 783 N N . ASP A 1 99 ? 2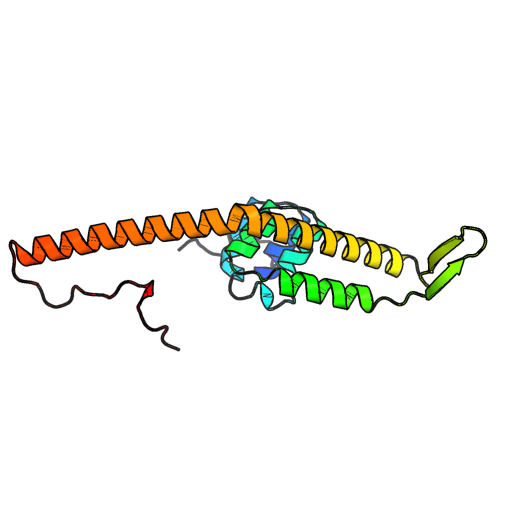5.262 13.451 -16.150 1.00 90.94 99 ASP A N 1
ATOM 784 C CA . ASP A 1 99 ? 24.259 12.788 -15.304 1.00 90.94 99 ASP A CA 1
ATOM 785 C C . ASP A 1 99 ? 24.444 11.262 -15.205 1.00 90.94 99 ASP A C 1
ATOM 787 O O . ASP A 1 99 ? 25.078 10.603 -16.033 1.00 90.94 99 ASP A O 1
ATOM 791 N N . VAL A 1 100 ? 23.851 10.671 -14.166 1.00 88.50 100 VAL A N 1
ATOM 792 C CA . VAL A 1 100 ? 23.779 9.227 -13.955 1.00 88.50 100 VAL A CA 1
ATOM 793 C C . VAL A 1 100 ? 22.604 8.643 -14.740 1.00 88.50 100 VAL A C 1
ATOM 795 O O . VAL A 1 100 ? 21.441 8.728 -14.340 1.00 88.50 100 VAL A O 1
ATOM 798 N N . VAL A 1 101 ? 22.909 7.931 -15.820 1.00 86.38 101 VAL A N 1
ATOM 799 C CA . VAL A 1 101 ? 21.907 7.265 -16.653 1.00 86.38 101 VAL A CA 1
ATOM 800 C C . VAL A 1 101 ? 21.665 5.842 -16.169 1.00 86.38 101 VAL A C 1
ATOM 802 O O . VAL A 1 101 ? 22.588 5.069 -15.905 1.00 86.38 101 VAL A O 1
ATOM 805 N N . THR A 1 102 ? 20.388 5.460 -16.089 1.00 88.81 102 THR A N 1
ATOM 806 C CA . THR A 1 102 ? 19.973 4.069 -15.865 1.00 88.81 102 THR A CA 1
ATOM 807 C C . THR A 1 102 ? 19.464 3.466 -17.167 1.00 88.81 102 THR A C 1
ATOM 809 O O . THR A 1 102 ? 18.494 3.950 -17.746 1.00 88.81 102 THR A O 1
ATOM 812 N N . LYS A 1 103 ? 20.082 2.367 -17.603 1.00 89.00 103 LYS A N 1
ATOM 813 C CA . LYS A 1 103 ? 19.723 1.637 -18.819 1.00 89.00 103 LYS A CA 1
ATOM 814 C C . LYS A 1 103 ? 19.174 0.252 -18.496 1.00 89.00 103 LYS A C 1
ATOM 816 O O . LYS A 1 103 ? 19.789 -0.520 -17.756 1.00 89.00 103 LYS A O 1
ATOM 821 N N . PHE A 1 104 ? 18.043 -0.078 -19.110 1.00 92.69 104 PHE A N 1
ATOM 822 C CA . PHE A 1 104 ? 17.389 -1.381 -19.002 1.00 92.69 104 PHE A CA 1
ATOM 823 C C . PHE A 1 104 ? 17.692 -2.237 -20.234 1.00 92.69 104 PHE A C 1
ATOM 825 O O . PHE A 1 104 ? 17.854 -1.723 -21.341 1.00 92.69 104 PHE A O 1
ATOM 832 N N . LYS A 1 105 ? 17.792 -3.558 -20.045 1.00 87.50 105 LYS A N 1
ATOM 833 C CA . LYS A 1 105 ? 18.064 -4.502 -21.146 1.00 87.50 105 LYS A CA 1
ATOM 834 C C . LYS A 1 105 ? 16.848 -4.730 -22.043 1.00 87.50 105 LYS A C 1
ATOM 836 O O . LYS A 1 105 ? 17.016 -5.064 -23.211 1.00 87.50 105 LYS A O 1
ATOM 841 N N . ASN A 1 106 ? 15.643 -4.581 -21.500 1.00 90.62 106 ASN A N 1
ATOM 842 C CA . ASN A 1 106 ? 14.399 -4.702 -22.244 1.00 90.62 106 ASN A CA 1
ATOM 843 C C . ASN A 1 106 ? 13.386 -3.626 -21.786 1.00 90.62 106 ASN A C 1
ATOM 845 O O . ASN A 1 106 ? 13.478 -3.149 -20.651 1.00 90.62 106 ASN A O 1
ATOM 849 N N . PRO A 1 107 ? 12.415 -3.250 -22.640 1.00 89.69 107 PRO A N 1
ATOM 850 C CA . PRO A 1 107 ? 11.420 -2.225 -22.304 1.00 89.69 107 PRO A CA 1
ATOM 851 C C . PRO A 1 107 ? 10.435 -2.628 -21.194 1.00 89.69 107 PRO A C 1
ATOM 853 O O . PRO A 1 107 ? 9.899 -1.765 -20.501 1.00 89.69 107 PRO A O 1
ATOM 856 N N . GLY A 1 108 ? 10.178 -3.929 -21.013 1.00 92.56 108 GLY A N 1
ATOM 857 C CA . GLY A 1 108 ? 9.255 -4.425 -19.986 1.00 92.56 108 GLY A CA 1
ATOM 858 C C . GLY A 1 108 ? 9.774 -4.186 -18.567 1.00 92.56 108 GLY A C 1
ATOM 859 O O . GLY A 1 108 ? 9.025 -3.752 -17.693 1.00 92.56 108 GLY A O 1
ATOM 860 N N . ASP A 1 109 ? 11.072 -4.390 -18.359 1.00 93.19 109 ASP A N 1
ATOM 861 C CA . ASP A 1 109 ? 11.768 -4.124 -17.102 1.00 93.19 109 ASP A CA 1
ATOM 862 C C . ASP A 1 109 ? 11.761 -2.632 -16.765 1.00 93.19 109 ASP A C 1
ATOM 864 O O . ASP A 1 109 ? 11.548 -2.265 -15.611 1.00 93.19 109 ASP A O 1
ATOM 868 N N . GLU A 1 110 ? 11.925 -1.764 -17.766 1.00 94.38 110 GLU A N 1
ATOM 869 C CA . GLU A 1 110 ? 11.824 -0.316 -17.578 1.00 94.38 110 GLU A CA 1
ATOM 870 C C . GLU A 1 110 ? 10.408 0.100 -17.152 1.00 94.38 110 GLU A C 1
ATOM 872 O O . GLU A 1 110 ? 10.239 0.837 -16.176 1.00 94.38 110 GLU A O 1
ATOM 877 N N . ALA A 1 111 ? 9.378 -0.393 -17.849 1.00 94.44 111 ALA A N 1
ATOM 878 C CA . ALA A 1 111 ? 7.985 -0.096 -17.524 1.00 94.44 111 ALA A CA 1
ATOM 879 C C . ALA A 1 111 ? 7.620 -0.578 -16.111 1.00 94.44 111 ALA A C 1
ATOM 881 O O . ALA A 1 111 ? 7.032 0.165 -15.316 1.00 94.44 111 ALA A O 1
ATOM 882 N N . ARG A 1 112 ? 8.039 -1.797 -15.757 1.00 94.50 112 ARG A N 1
ATOM 883 C CA . ARG A 1 112 ? 7.841 -2.359 -14.418 1.00 94.50 112 ARG A CA 1
ATOM 884 C C . ARG A 1 112 ? 8.595 -1.561 -13.355 1.00 94.50 112 ARG A C 1
ATOM 886 O O . ARG A 1 112 ? 8.024 -1.248 -12.314 1.00 94.50 112 ARG A O 1
ATOM 893 N N . TYR A 1 113 ? 9.842 -1.167 -13.615 1.00 94.88 113 TYR A N 1
ATOM 894 C CA . TYR A 1 113 ? 10.633 -0.347 -12.696 1.00 94.88 113 TYR A CA 1
ATOM 895 C C . TYR A 1 113 ? 9.967 1.001 -12.399 1.00 94.88 113 TYR A C 1
ATOM 897 O O . TYR A 1 113 ? 9.900 1.420 -11.237 1.00 94.88 113 TYR A O 1
ATOM 905 N N . LYS A 1 114 ? 9.444 1.671 -13.433 1.00 94.31 114 LYS A N 1
ATOM 906 C CA . LYS A 1 114 ? 8.702 2.934 -13.293 1.00 94.31 114 LYS A CA 1
ATOM 907 C C . LYS A 1 114 ? 7.426 2.735 -12.478 1.00 94.31 114 LYS A C 1
ATOM 909 O O . LYS A 1 114 ? 7.188 3.484 -11.534 1.00 94.31 114 LYS A O 1
ATOM 914 N N . THR A 1 115 ? 6.664 1.686 -12.776 1.00 95.62 115 THR A N 1
ATOM 915 C CA . THR A 1 115 ? 5.426 1.343 -12.056 1.00 95.62 115 THR A CA 1
ATOM 916 C C . THR A 1 115 ? 5.684 1.102 -10.569 1.00 95.62 115 THR A C 1
ATOM 918 O O . THR A 1 115 ? 5.039 1.712 -9.715 1.00 95.62 115 THR A O 1
ATOM 921 N N . LEU A 1 116 ? 6.696 0.297 -10.232 1.00 96.38 116 LEU A N 1
ATOM 922 C CA . LEU A 1 116 ? 7.080 0.045 -8.840 1.00 96.38 116 LEU A CA 1
ATOM 923 C C . LEU A 1 116 ? 7.587 1.317 -8.148 1.00 96.38 116 LEU A C 1
ATOM 925 O O . LEU A 1 116 ? 7.264 1.553 -6.988 1.00 96.38 116 LEU A O 1
ATOM 929 N N . SER A 1 117 ? 8.335 2.170 -8.853 1.00 95.75 117 SER A N 1
ATOM 930 C CA . SER A 1 117 ? 8.789 3.460 -8.309 1.00 95.75 117 SER A CA 1
ATOM 931 C C . SER A 1 117 ? 7.618 4.388 -7.986 1.00 95.75 117 SER A C 1
ATOM 933 O O . SER A 1 117 ? 7.603 5.000 -6.919 1.00 95.75 117 SER A O 1
ATOM 935 N N . HIS A 1 118 ? 6.612 4.451 -8.860 1.00 95.62 118 HIS A N 1
ATOM 936 C CA . HIS A 1 118 ? 5.384 5.193 -8.588 1.00 95.62 118 HIS A CA 1
ATOM 937 C C . HIS A 1 118 ? 4.607 4.602 -7.412 1.00 95.62 118 HIS A C 1
ATOM 939 O O . HIS A 1 118 ? 4.191 5.350 -6.536 1.00 95.62 118 HIS A O 1
ATOM 945 N N . THR A 1 119 ? 4.483 3.277 -7.351 1.00 96.88 119 THR A N 1
ATOM 946 C CA . THR A 1 119 ? 3.815 2.571 -6.247 1.00 96.88 119 THR A CA 1
ATOM 947 C C . THR A 1 119 ? 4.468 2.909 -4.903 1.00 96.88 119 THR A C 1
ATOM 949 O O . THR A 1 119 ? 3.776 3.274 -3.956 1.00 96.88 119 THR A O 1
ATOM 952 N N . ILE A 1 120 ? 5.805 2.872 -4.828 1.00 97.19 120 ILE A N 1
ATOM 953 C CA . ILE A 1 120 ? 6.571 3.241 -3.624 1.00 97.19 120 ILE A CA 1
ATOM 954 C C . ILE A 1 120 ? 6.322 4.701 -3.242 1.00 97.19 120 ILE A C 1
ATOM 956 O O . ILE A 1 120 ? 6.080 4.994 -2.073 1.00 97.19 120 ILE A O 1
ATOM 960 N N . ALA A 1 121 ? 6.355 5.618 -4.212 1.00 96.69 121 ALA A N 1
ATOM 961 C CA . ALA A 1 121 ? 6.083 7.029 -3.954 1.00 96.69 121 ALA A CA 1
ATOM 962 C C . ALA A 1 121 ? 4.677 7.227 -3.367 1.00 96.69 121 ALA A C 1
ATOM 964 O O . ALA A 1 121 ? 4.531 7.896 -2.348 1.00 96.69 121 ALA A O 1
ATOM 965 N N . THR A 1 122 ? 3.664 6.583 -3.949 1.00 96.81 122 THR A N 1
ATOM 966 C CA . THR A 1 122 ? 2.282 6.645 -3.466 1.00 96.81 122 THR A CA 1
ATOM 967 C C . THR A 1 122 ? 2.137 6.079 -2.053 1.00 96.81 122 THR A C 1
ATOM 969 O O . THR A 1 122 ? 1.521 6.732 -1.212 1.00 96.81 122 THR A O 1
ATOM 972 N N . LEU A 1 123 ? 2.734 4.919 -1.761 1.00 96.19 123 LEU A N 1
ATOM 973 C CA . LEU A 1 123 ? 2.717 4.330 -0.416 1.00 96.19 123 LEU A CA 1
ATOM 974 C C . LEU A 1 123 ? 3.391 5.244 0.614 1.00 96.19 123 LEU A C 1
ATOM 976 O O . LEU A 1 123 ? 2.850 5.449 1.698 1.00 96.19 123 LEU A O 1
ATOM 980 N N . ASN A 1 124 ? 4.531 5.846 0.270 1.00 95.62 124 ASN A N 1
ATOM 981 C CA . ASN A 1 124 ? 5.247 6.761 1.158 1.00 95.62 124 ASN A CA 1
ATOM 982 C C . ASN A 1 124 ? 4.466 8.053 1.416 1.00 95.62 124 ASN A C 1
ATOM 984 O O . ASN A 1 124 ? 4.366 8.490 2.563 1.00 95.62 124 ASN A O 1
ATOM 988 N N . THR A 1 125 ? 3.881 8.651 0.376 1.00 94.56 125 THR A N 1
ATOM 989 C CA . THR A 1 125 ? 3.003 9.816 0.532 1.00 94.56 125 THR A CA 1
ATOM 990 C C . THR A 1 125 ? 1.813 9.471 1.418 1.00 94.56 125 THR A C 1
ATOM 992 O O . THR A 1 125 ? 1.524 10.199 2.365 1.00 94.56 125 THR A O 1
ATOM 995 N N . PHE A 1 126 ? 1.166 8.330 1.169 1.00 94.62 126 PHE A N 1
ATOM 996 C CA . PHE A 1 126 ? 0.042 7.887 1.979 1.00 94.62 126 PHE A CA 1
ATOM 997 C C . PHE A 1 126 ? 0.446 7.659 3.440 1.00 94.62 126 PHE A C 1
ATOM 999 O O . PHE A 1 126 ? -0.247 8.141 4.328 1.00 94.62 126 PHE A O 1
ATOM 1006 N N . GLN A 1 127 ? 1.583 7.010 3.705 1.00 92.81 127 GLN A N 1
ATOM 1007 C CA . GLN A 1 127 ? 2.106 6.818 5.061 1.00 92.81 127 GLN A CA 1
ATOM 1008 C C . GLN A 1 127 ? 2.272 8.152 5.795 1.00 92.81 127 GLN A C 1
ATOM 1010 O O . GLN A 1 127 ? 1.854 8.278 6.945 1.00 92.81 127 GLN A O 1
ATOM 1015 N N . GLN A 1 128 ? 2.860 9.153 5.136 1.00 90.38 128 GLN A N 1
ATOM 1016 C CA . GLN A 1 128 ? 3.046 10.480 5.722 1.00 90.38 128 GLN A CA 1
ATOM 1017 C C . GLN A 1 128 ? 1.700 11.130 6.056 1.00 90.38 128 GLN A C 1
ATOM 1019 O O . GLN A 1 128 ? 1.491 11.548 7.194 1.00 90.38 128 GLN A O 1
ATOM 1024 N N . THR A 1 129 ? 0.761 11.147 5.105 1.00 87.38 129 THR A N 1
ATOM 1025 C CA . THR A 1 129 ? -0.586 11.698 5.311 1.00 87.38 129 THR A CA 1
ATOM 1026 C C . THR A 1 129 ? -1.352 10.947 6.403 1.00 87.38 129 THR A C 1
ATOM 1028 O O . THR A 1 129 ? -1.982 11.566 7.261 1.00 87.38 129 THR A O 1
ATOM 1031 N N . TYR A 1 130 ? -1.280 9.616 6.410 1.00 86.44 130 TYR A N 1
ATOM 1032 C CA . TYR A 1 130 ? -1.959 8.768 7.381 1.00 86.44 130 TYR A CA 1
ATOM 1033 C C . TYR A 1 130 ? -1.435 9.015 8.796 1.00 86.44 130 TYR A C 1
ATOM 1035 O O . TYR A 1 130 ? -2.226 9.240 9.709 1.00 86.44 130 TYR A O 1
ATOM 1043 N N . THR A 1 131 ? -0.114 9.048 8.982 1.00 82.12 131 THR A N 1
ATOM 1044 C CA . THR A 1 131 ? 0.502 9.331 10.285 1.00 82.12 131 THR A CA 1
ATOM 1045 C C . THR A 1 131 ? 0.208 10.751 10.770 1.00 82.12 131 THR A C 1
ATOM 1047 O O . THR A 1 131 ? -0.020 10.941 11.961 1.00 82.12 131 THR A O 1
ATOM 1050 N N . GLN A 1 132 ? 0.196 11.741 9.876 1.00 79.19 132 GLN A N 1
ATOM 1051 C CA . GLN A 1 132 ? -0.011 13.142 10.255 1.00 79.19 132 GLN A CA 1
ATOM 1052 C C . GLN A 1 132 ? -1.472 13.479 10.566 1.00 79.19 132 GLN A C 1
ATOM 1054 O O . GLN A 1 132 ? -1.722 14.311 11.436 1.00 79.19 132 GLN A O 1
ATOM 1059 N N . HIS A 1 133 ? -2.429 12.857 9.873 1.00 77.62 133 HIS A N 1
ATOM 1060 C CA . HIS A 1 133 ? -3.824 13.307 9.906 1.00 77.62 133 HIS A CA 1
ATOM 1061 C C . HIS A 1 133 ? -4.826 12.226 10.305 1.00 77.62 133 HIS A C 1
ATOM 1063 O O . HIS A 1 133 ? -5.806 12.530 10.969 1.00 77.62 133 HIS A O 1
ATOM 1069 N N . ILE A 1 134 ? -4.604 10.965 9.931 1.00 76.19 134 ILE A N 1
ATOM 1070 C CA . ILE A 1 134 ? -5.618 9.913 10.104 1.00 76.19 134 ILE A CA 1
ATOM 1071 C C . ILE A 1 134 ? -5.420 9.170 11.430 1.00 76.19 134 ILE A C 1
ATOM 1073 O O . ILE A 1 134 ? -6.376 8.963 12.174 1.00 76.19 134 ILE A O 1
ATOM 1077 N N . ALA A 1 135 ? -4.183 8.794 11.761 1.00 76.75 135 ALA A N 1
ATOM 1078 C CA . ALA A 1 135 ? -3.879 8.069 12.993 1.00 76.75 135 ALA A CA 1
ATOM 1079 C C . ALA A 1 135 ? -4.278 8.836 14.277 1.00 76.75 135 ALA A C 1
ATOM 1081 O O . ALA A 1 135 ? -4.863 8.209 15.166 1.00 76.75 135 ALA A O 1
ATOM 1082 N N . PRO A 1 136 ? -4.046 10.163 14.397 1.00 79.75 136 PRO A N 1
ATOM 1083 C CA . PRO A 1 136 ? -4.495 10.929 15.561 1.00 79.75 136 PRO A CA 1
ATOM 1084 C C . PRO A 1 136 ? -6.023 10.960 15.714 1.00 79.75 136 PRO A C 1
ATOM 1086 O O . PRO A 1 136 ? -6.528 10.791 16.824 1.00 79.75 136 PRO A O 1
ATOM 1089 N N . ASP A 1 137 ? -6.762 11.112 14.613 1.00 76.38 137 ASP A N 1
ATOM 1090 C CA . ASP A 1 137 ? -8.229 11.136 14.622 1.00 76.38 137 ASP A CA 1
ATOM 1091 C C . ASP A 1 137 ? -8.818 9.786 15.058 1.00 76.38 137 ASP A C 1
ATOM 1093 O O . ASP A 1 137 ? -9.763 9.732 15.849 1.00 76.38 137 ASP A O 1
ATOM 1097 N N . GLU A 1 138 ? -8.242 8.676 14.593 1.00 77.31 138 GLU A N 1
ATOM 1098 C CA . GLU A 1 138 ? -8.651 7.332 15.015 1.00 77.31 138 GLU A CA 1
ATOM 1099 C C . GLU A 1 138 ? -8.302 7.052 16.485 1.00 77.31 138 GLU A C 1
ATOM 1101 O O . GLU A 1 138 ? -9.098 6.444 17.216 1.00 77.31 138 GLU A O 1
ATOM 1106 N N . MET A 1 139 ? -7.160 7.557 16.968 1.00 76.00 139 MET A N 1
ATOM 1107 C CA . MET A 1 139 ? -6.836 7.532 18.397 1.00 76.00 139 MET A CA 1
ATOM 1108 C C . MET A 1 139 ? -7.864 8.320 19.214 1.00 76.00 139 MET A C 1
ATOM 1110 O O . MET A 1 139 ? -8.338 7.817 20.234 1.00 76.00 139 MET A O 1
ATOM 1114 N N . LEU A 1 140 ? -8.256 9.513 18.761 1.00 75.62 140 LEU A N 1
ATOM 1115 C CA . LEU A 1 140 ? -9.239 10.347 19.450 1.00 75.62 140 LEU A CA 1
ATOM 1116 C C . LEU A 1 140 ? -10.617 9.674 19.510 1.00 75.62 140 LEU A C 1
ATOM 1118 O O . LEU A 1 140 ? -11.217 9.603 20.582 1.00 75.62 140 LEU A O 1
ATOM 1122 N N . LYS A 1 141 ? -11.102 9.117 18.395 1.00 80.38 141 LYS A N 1
ATOM 1123 C CA . LYS A 1 141 ? -12.359 8.343 18.366 1.00 80.38 141 LYS A CA 1
ATOM 1124 C C . LYS A 1 141 ? -12.317 7.164 19.332 1.00 80.38 141 LYS A C 1
ATOM 1126 O O . LYS A 1 141 ? -13.282 6.903 20.050 1.00 80.38 141 LYS A O 1
ATOM 1131 N N . THR A 1 142 ? -11.186 6.463 19.379 1.00 76.38 142 THR A N 1
ATOM 1132 C CA . THR A 1 142 ? -10.989 5.340 20.300 1.00 76.38 142 THR A CA 1
ATOM 1133 C C . THR A 1 142 ? -11.042 5.803 21.755 1.00 76.38 142 THR A C 1
ATOM 1135 O O . THR A 1 142 ? -11.731 5.179 22.561 1.00 76.38 142 THR A O 1
ATOM 1138 N N . GLN A 1 143 ? -10.387 6.918 22.088 1.00 76.25 143 GLN A N 1
ATOM 1139 C CA . GLN A 1 143 ? -10.439 7.514 23.426 1.00 76.25 143 GLN A CA 1
ATOM 1140 C C . GLN A 1 143 ? -11.862 7.935 23.814 1.00 76.25 143 GLN A C 1
ATOM 1142 O O . GLN A 1 143 ? -12.302 7.624 24.917 1.00 76.25 143 GLN A O 1
ATOM 1147 N N . GLN A 1 144 ? -12.608 8.579 22.912 1.00 84.00 144 GLN A N 1
ATOM 1148 C CA . GLN A 1 144 ? -14.002 8.973 23.153 1.00 84.00 144 GLN A CA 1
ATOM 1149 C C . GLN A 1 144 ? -14.907 7.768 23.425 1.00 84.00 144 GLN A C 1
ATOM 1151 O O . GLN A 1 144 ? -15.725 7.806 24.343 1.00 84.00 144 GLN A O 1
ATOM 1156 N N . ARG A 1 145 ? -14.738 6.676 22.670 1.00 85.31 145 ARG A N 1
ATOM 1157 C CA . ARG A 1 145 ? -15.474 5.430 22.916 1.00 85.31 145 ARG A CA 1
ATOM 1158 C C . ARG A 1 145 ? -15.160 4.857 24.299 1.00 85.31 145 ARG A C 1
ATOM 1160 O O . ARG A 1 145 ? -16.085 4.537 25.033 1.00 85.31 145 ARG A O 1
ATOM 1167 N N . ILE A 1 146 ? -13.880 4.783 24.667 1.00 80.50 146 ILE A N 1
ATOM 1168 C CA . ILE A 1 146 ? -13.454 4.293 25.988 1.00 80.50 146 ILE A CA 1
ATOM 1169 C C . ILE A 1 146 ? -14.037 5.164 27.107 1.00 80.50 146 ILE A C 1
ATOM 1171 O O . ILE A 1 146 ? -14.505 4.639 28.112 1.00 80.50 146 ILE A O 1
ATOM 1175 N N . LEU A 1 147 ? -14.037 6.490 26.940 1.00 85.31 147 LEU A N 1
ATOM 1176 C CA . LEU A 1 147 ? -14.630 7.408 27.915 1.00 85.31 147 LEU A CA 1
ATOM 1177 C C . LEU A 1 147 ? -16.124 7.141 28.107 1.00 85.31 147 LEU A C 1
ATOM 1179 O O . LEU A 1 147 ? -16.572 7.040 29.246 1.00 85.31 147 LEU A O 1
ATOM 1183 N N . LYS A 1 148 ? -16.870 6.955 27.016 1.00 84.94 148 LYS A N 1
ATOM 1184 C CA . LYS A 1 148 ? -18.296 6.629 27.080 1.00 84.94 148 LYS A CA 1
ATOM 1185 C C . LYS A 1 148 ? -18.550 5.286 27.776 1.00 84.94 148 LYS A C 1
ATOM 1187 O O . LYS A 1 148 ? -19.405 5.208 28.651 1.00 84.94 148 LYS A O 1
ATOM 1192 N N . GLU A 1 149 ? -17.770 4.256 27.451 1.00 82.88 149 GLU A N 1
ATOM 1193 C CA . GLU A 1 149 ? -17.852 2.948 28.120 1.00 82.88 149 GLU A CA 1
ATOM 1194 C C . GLU A 1 149 ? -17.541 3.056 29.627 1.00 82.88 149 GLU A C 1
ATOM 1196 O O . GLU A 1 149 ? -18.181 2.401 30.448 1.00 82.88 149 GLU A O 1
ATOM 1201 N N . LEU A 1 150 ? -16.591 3.912 30.023 1.00 81.38 150 LEU A N 1
ATOM 1202 C CA . LEU A 1 150 ? -16.295 4.182 31.434 1.00 81.38 150 LEU A CA 1
ATOM 1203 C C . LEU A 1 150 ? -17.420 4.945 32.142 1.00 81.38 150 LEU A C 1
ATOM 1205 O O . LEU A 1 150 ? -17.651 4.713 33.329 1.00 81.38 150 LEU A O 1
ATOM 1209 N N . GLU A 1 151 ? -18.095 5.869 31.459 1.00 82.56 151 GLU A N 1
ATOM 1210 C CA . GLU A 1 151 ? -19.262 6.577 31.996 1.00 82.56 151 GLU A CA 1
ATOM 1211 C C . GLU A 1 151 ? -20.441 5.626 32.219 1.00 82.56 151 GLU A C 1
ATOM 1213 O O . GLU A 1 151 ? -21.053 5.660 33.288 1.00 82.56 151 GLU A O 1
ATOM 1218 N N . GLU A 1 152 ? -20.705 4.738 31.260 1.00 83.00 152 GLU A N 1
ATOM 1219 C CA . GLU A 1 152 ? -21.703 3.670 31.379 1.00 83.00 152 GLU A CA 1
ATOM 1220 C C . GLU A 1 152 ? -21.361 2.738 32.552 1.00 83.00 152 GLU A C 1
ATOM 1222 O O . GLU A 1 152 ? -22.178 2.549 33.450 1.00 83.00 152 GLU A O 1
ATOM 1227 N N . LEU A 1 153 ? -20.109 2.279 32.652 1.00 81.69 153 LEU A N 1
ATOM 1228 C CA . LEU A 1 153 ? -19.664 1.440 33.767 1.00 81.69 153 LEU A CA 1
ATOM 1229 C C . LEU A 1 153 ? -19.789 2.146 35.130 1.00 81.69 153 LEU A C 1
ATOM 1231 O O . LEU A 1 153 ? -20.178 1.531 36.122 1.00 81.69 153 LEU A O 1
ATOM 1235 N N . LYS A 1 154 ? -19.455 3.441 35.213 1.00 77.75 154 LYS A N 1
ATOM 1236 C CA . LYS A 1 154 ? -19.620 4.231 36.447 1.00 77.75 154 LYS A CA 1
ATOM 1237 C C . LYS A 1 154 ? -21.083 4.355 36.847 1.00 77.75 154 LYS A C 1
ATOM 1239 O O . LYS A 1 154 ? -21.384 4.313 38.043 1.00 77.75 154 LYS A O 1
ATOM 1244 N N . ARG A 1 155 ? -21.977 4.526 35.872 1.00 75.19 155 ARG A N 1
ATOM 1245 C CA . ARG A 1 155 ? -23.418 4.560 36.105 1.00 75.19 155 ARG A CA 1
ATOM 1246 C C . ARG A 1 155 ? -23.893 3.227 36.674 1.00 75.19 155 ARG A C 1
ATOM 1248 O O . ARG A 1 155 ? -24.485 3.238 37.748 1.00 75.19 155 ARG A O 1
ATOM 1255 N N . ASP A 1 156 ? -23.513 2.115 36.055 1.00 74.62 156 ASP A N 1
ATOM 1256 C CA . ASP A 1 156 ? -23.848 0.769 36.529 1.00 74.62 156 ASP A CA 1
ATOM 1257 C C . ASP A 1 156 ? -23.343 0.531 37.963 1.00 74.62 156 ASP A C 1
ATOM 1259 O O . ASP A 1 156 ? -24.086 0.069 38.825 1.00 74.62 156 ASP A O 1
ATOM 1263 N N . VAL A 1 157 ? -22.099 0.917 38.276 1.00 71.50 157 VAL A N 1
ATOM 1264 C CA . VAL A 1 157 ? -21.532 0.810 39.637 1.00 71.50 157 VAL A CA 1
ATOM 1265 C C . VAL A 1 157 ? -22.276 1.685 40.653 1.00 71.50 157 VAL A C 1
ATOM 1267 O O . VAL A 1 157 ? -22.447 1.284 41.805 1.00 71.50 157 VAL A O 1
ATOM 1270 N N . THR A 1 158 ? -22.735 2.870 40.253 1.00 65.25 158 THR A N 1
ATOM 1271 C CA . THR A 1 158 ? -23.501 3.768 41.133 1.00 65.25 158 THR A CA 1
ATOM 1272 C C . THR A 1 158 ? -24.906 3.218 41.386 1.00 65.25 158 THR A C 1
ATOM 1274 O O . THR A 1 158 ? -25.362 3.206 42.526 1.00 65.25 158 THR A O 1
ATOM 1277 N N . GLU A 1 159 ? -25.557 2.677 40.355 1.00 66.62 159 GLU A N 1
ATOM 1278 C CA . GLU A 1 159 ? -26.847 1.986 40.463 1.00 66.62 159 GLU A CA 1
ATOM 1279 C C . GLU A 1 159 ? -26.740 0.724 41.351 1.00 66.62 159 GLU A C 1
ATOM 1281 O O . GLU A 1 159 ? -27.640 0.441 42.147 1.00 66.62 159 GLU A O 1
ATOM 1286 N N . LEU A 1 160 ? -25.599 0.023 41.314 1.00 60.75 160 LEU A N 1
ATOM 1287 C CA . LEU A 1 160 ? -25.281 -1.104 42.202 1.00 60.75 160 LEU A CA 1
ATOM 1288 C C . LEU A 1 160 ? -25.039 -0.697 43.660 1.00 60.75 160 LEU A C 1
ATOM 1290 O O . LEU A 1 160 ? -25.401 -1.446 44.568 1.00 60.75 160 LEU A O 1
ATOM 1294 N N . ARG A 1 161 ? -24.425 0.469 43.899 1.00 60.31 161 ARG A N 1
ATOM 1295 C CA . ARG A 1 161 ? -24.220 1.014 45.250 1.00 60.31 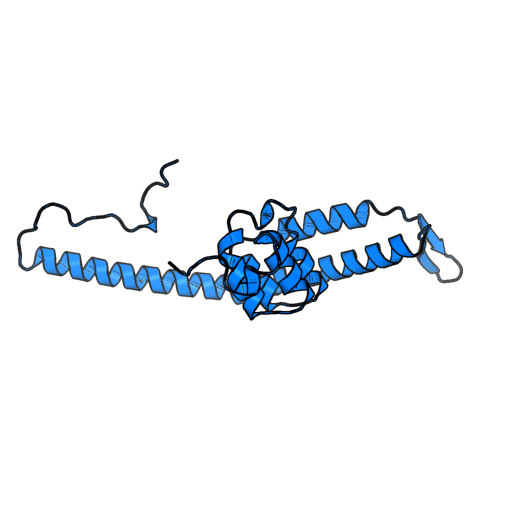161 ARG A CA 1
ATOM 1296 C C . ARG A 1 161 ? -25.544 1.437 45.889 1.00 60.31 161 ARG A C 1
ATOM 1298 O O . ARG A 1 161 ? -25.725 1.223 47.086 1.00 60.31 161 ARG A O 1
ATOM 1305 N N . ASP A 1 162 ? -26.446 2.015 45.096 1.00 63.06 162 ASP A N 1
ATOM 1306 C CA . ASP A 1 162 ? -27.582 2.773 45.621 1.00 63.06 162 ASP A CA 1
ATOM 1307 C C . ASP A 1 162 ? -28.949 2.055 45.539 1.00 63.06 162 ASP A C 1
ATOM 1309 O O . ASP A 1 162 ? -29.901 2.584 46.118 1.00 63.06 162 ASP A O 1
ATOM 1313 N N . GLY A 1 163 ? -29.113 0.849 44.947 1.00 61.47 163 GLY A N 1
ATOM 1314 C CA . GLY A 1 163 ? -30.420 0.187 45.140 1.00 61.47 163 GLY A CA 1
ATOM 1315 C C . GLY A 1 163 ? -30.901 -1.089 44.436 1.00 61.47 163 GLY A C 1
ATOM 1316 O O . GLY A 1 163 ? -32.084 -1.091 44.106 1.00 61.47 163 GLY A O 1
ATOM 1317 N N . LYS A 1 164 ? -30.152 -2.199 44.290 1.00 57.12 164 LYS A N 1
ATOM 1318 C CA . LYS A 1 164 ? -30.762 -3.566 44.202 1.00 57.12 164 LYS A CA 1
ATOM 1319 C C . LYS A 1 164 ? -29.728 -4.711 44.239 1.00 57.12 164 LYS A C 1
ATOM 1321 O O . LYS A 1 164 ? -28.648 -4.556 43.678 1.00 57.12 164 LYS A O 1
ATOM 1326 N N . PRO A 1 165 ? -30.043 -5.874 44.854 1.00 51.88 165 PRO A N 1
ATOM 1327 C CA . PRO A 1 165 ? -29.145 -7.029 44.888 1.00 51.88 165 PRO A CA 1
ATOM 1328 C C . PRO A 1 165 ? -29.114 -7.761 43.532 1.00 51.88 165 PRO A C 1
ATOM 1330 O O . PRO A 1 165 ? -30.139 -7.903 42.871 1.00 51.88 165 PRO A O 1
ATOM 1333 N N . LEU A 1 166 ? -27.922 -8.216 43.133 1.00 54.72 166 LEU A N 1
ATOM 1334 C CA . LEU A 1 166 ? -27.615 -8.813 41.826 1.00 54.72 166 LEU A CA 1
ATOM 1335 C C . LEU A 1 166 ? -28.234 -10.205 41.608 1.00 54.72 166 LEU A C 1
ATOM 1337 O O . LEU A 1 166 ? -28.093 -11.091 42.454 1.00 54.72 166 LEU A O 1
ATOM 1341 N N . GLU A 1 167 ? -28.756 -10.444 40.400 1.00 54.81 167 GLU A N 1
ATOM 1342 C CA . GLU A 1 167 ? -28.768 -11.788 39.814 1.00 54.81 167 GLU A CA 1
ATOM 1343 C C . GLU A 1 167 ? -27.338 -12.194 39.410 1.00 54.81 167 GLU A C 1
ATOM 1345 O O . GLU A 1 167 ? -26.546 -11.413 38.876 1.00 54.81 167 GLU A O 1
ATOM 1350 N N . LYS A 1 168 ? -26.980 -13.439 39.721 1.00 42.78 168 LYS A N 1
ATOM 1351 C CA . LYS A 1 168 ? -25.633 -13.998 39.564 1.00 42.78 168 LYS A CA 1
ATOM 1352 C C . LYS A 1 168 ? -25.288 -14.144 38.068 1.00 42.78 168 LYS A C 1
ATOM 1354 O O . LYS A 1 168 ? -25.850 -15.013 37.413 1.00 42.78 168 LYS A O 1
ATOM 1359 N N . GLY A 1 169 ? -24.332 -13.358 37.548 1.00 54.56 169 GLY A N 1
ATOM 1360 C CA . GLY A 1 169 ? -23.699 -13.621 36.236 1.00 54.56 169 GLY A CA 1
ATOM 1361 C C . GLY A 1 169 ? -23.390 -12.433 35.309 1.00 54.56 169 GLY A C 1
ATOM 1362 O O . GLY A 1 169 ? -22.882 -12.662 34.218 1.00 54.56 169 GLY A O 1
ATOM 1363 N N . VAL A 1 170 ? -23.667 -11.182 35.694 1.00 51.25 170 VAL A N 1
ATOM 1364 C CA . VAL A 1 170 ? -23.742 -10.060 34.725 1.00 51.25 170 VAL A CA 1
ATOM 1365 C C . VAL A 1 170 ? -22.394 -9.405 34.369 1.00 51.25 170 VAL A C 1
ATOM 1367 O O . VAL A 1 170 ? -22.285 -8.730 33.349 1.00 51.25 170 VAL A O 1
ATOM 1370 N N . PHE A 1 171 ? -21.323 -9.631 35.134 1.00 50.41 171 PHE A N 1
ATOM 1371 C CA . PHE A 1 171 ? -20.023 -9.029 34.815 1.00 50.41 171 PHE A CA 1
ATOM 1372 C C . PHE A 1 171 ? -19.246 -9.856 33.796 1.00 50.41 171 PHE A C 1
ATOM 1374 O O . PHE A 1 171 ? -18.355 -10.634 34.135 1.00 50.41 171 PHE A O 1
ATOM 1381 N N . ALA A 1 172 ? -19.548 -9.647 32.521 1.00 57.16 172 ALA A N 1
ATOM 1382 C CA . ALA A 1 172 ? -18.615 -9.992 31.468 1.00 57.16 172 ALA A CA 1
ATOM 1383 C C . ALA A 1 172 ? -17.651 -8.807 31.297 1.00 57.16 172 ALA A C 1
ATOM 1385 O O . ALA A 1 172 ? -18.075 -7.721 30.910 1.00 57.16 172 ALA A O 1
ATOM 1386 N N . ALA A 1 173 ? -16.362 -9.001 31.599 1.00 53.84 173 ALA A N 1
ATOM 1387 C CA . ALA A 1 173 ? -15.337 -7.961 31.459 1.00 53.84 173 ALA A CA 1
ATOM 1388 C C . ALA A 1 173 ? -15.417 -7.268 30.079 1.00 53.84 173 ALA A C 1
ATOM 1390 O O . ALA A 1 173 ? -15.790 -7.935 29.102 1.00 53.84 173 ALA A O 1
ATOM 1391 N N . PRO A 1 174 ? -15.057 -5.977 29.959 1.00 54.81 174 PRO A N 1
ATOM 1392 C CA . PRO A 1 174 ? -15.002 -5.286 28.673 1.00 54.81 174 PRO A CA 1
ATOM 1393 C C . PRO A 1 174 ? -14.226 -6.125 27.659 1.00 54.81 174 PRO A C 1
ATOM 1395 O O . PRO A 1 174 ? -13.174 -6.672 27.993 1.00 54.81 174 PRO A O 1
ATOM 1398 N N . ALA A 1 175 ? -14.736 -6.263 26.434 1.00 61.75 175 ALA A N 1
ATOM 1399 C CA . ALA A 1 175 ? -14.145 -7.152 25.427 1.00 61.75 175 ALA A CA 1
ATOM 1400 C C . ALA A 1 175 ? -12.651 -6.857 25.172 1.00 61.75 175 ALA A C 1
ATOM 1402 O O . ALA A 1 175 ? -11.885 -7.776 24.902 1.00 61.75 175 ALA A O 1
ATOM 1403 N N . ALA A 1 176 ? -12.230 -5.600 25.347 1.00 58.28 176 ALA A N 1
ATOM 1404 C CA . ALA A 1 176 ? -10.844 -5.148 25.228 1.00 58.28 176 ALA A CA 1
ATOM 1405 C C . ALA A 1 176 ? -9.894 -5.651 26.336 1.00 58.28 176 ALA A C 1
ATOM 1407 O O . ALA A 1 176 ? -8.681 -5.634 26.149 1.00 58.28 176 ALA A O 1
ATOM 1408 N N . LEU A 1 177 ? -10.426 -6.089 27.481 1.00 51.28 177 LEU A N 1
ATOM 1409 C CA . LEU A 1 177 ? -9.664 -6.589 28.634 1.00 51.28 177 LEU A CA 1
ATOM 1410 C C . LEU A 1 177 ? -9.783 -8.106 28.806 1.00 51.28 177 LEU A C 1
ATOM 1412 O O . LEU A 1 177 ? -9.201 -8.675 29.730 1.00 51.28 177 LEU A O 1
ATOM 1416 N N . ARG A 1 178 ? -10.544 -8.780 27.935 1.00 65.25 178 ARG A N 1
ATOM 1417 C CA . ARG A 1 178 ? -10.608 -10.239 27.949 1.00 65.25 178 ARG A CA 1
ATOM 1418 C C . ARG A 1 178 ? -9.297 -10.788 27.386 1.00 65.25 178 ARG A C 1
ATOM 1420 O O . ARG A 1 178 ? -8.861 -10.327 26.329 1.00 65.25 178 ARG A O 1
ATOM 1427 N N . PRO A 1 179 ? -8.660 -11.762 28.055 1.00 52.16 179 PRO A N 1
ATOM 1428 C CA . PRO A 1 179 ? -7.494 -12.419 27.488 1.00 52.16 179 PRO A CA 1
ATOM 1429 C C . PRO A 1 179 ? -7.894 -13.042 26.147 1.00 52.16 179 PRO A C 1
ATOM 1431 O O . PRO A 1 179 ? -8.912 -13.731 26.061 1.00 52.16 179 PRO A O 1
ATOM 1434 N N . LYS A 1 180 ? -7.112 -12.778 25.093 1.00 53.12 180 LYS A N 1
ATOM 1435 C CA . LYS A 1 180 ? -7.257 -13.488 23.819 1.00 53.12 180 LYS A CA 1
ATOM 1436 C C . LYS A 1 180 ? -6.960 -14.958 24.099 1.00 53.12 180 LYS A C 1
ATOM 1438 O O . LYS A 1 180 ? -5.812 -15.314 24.349 1.00 53.12 180 LYS A O 1
ATOM 1443 N N . THR A 1 181 ? -7.996 -15.785 24.128 1.00 50.34 181 THR A N 1
ATOM 1444 C CA . THR A 1 181 ? -7.842 -17.238 24.172 1.00 50.34 181 THR A CA 1
ATOM 1445 C C . THR A 1 181 ? -7.161 -17.665 22.877 1.00 50.34 181 THR A C 1
ATOM 1447 O O . THR A 1 181 ? -7.672 -17.349 21.801 1.00 50.34 181 THR A O 1
ATOM 1450 N N . SER A 1 182 ? -5.986 -18.286 23.008 1.00 40.81 182 SER A N 1
ATOM 1451 C CA . SER A 1 182 ? -5.242 -18.918 21.915 1.00 40.81 182 SER A CA 1
ATOM 1452 C C . SER A 1 182 ? -6.029 -20.052 21.282 1.00 40.81 182 SER A C 1
ATOM 1454 O O . SER A 1 182 ? -6.657 -20.792 22.076 1.00 40.81 182 SER A O 1
#